Protein AF-A0A0A6NZ33-F1 (afdb_monomer)

Radius of gyration: 15.29 Å; Cα contacts (8 Å, |Δi|>4): 98; chains: 1; bounding box: 37×36×29 Å

Structure (mmCIF, N/CA/C/O backbone):
data_AF-A0A0A6NZ33-F1
#
_entry.id   AF-A0A0A6NZ33-F1
#
loop_
_atom_site.group_PDB
_atom_site.id
_atom_site.type_symbol
_atom_site.label_atom_id
_atom_site.label_alt_id
_atom_site.label_comp_id
_atom_site.label_asym_id
_atom_site.label_entity_id
_atom_site.label_seq_id
_atom_site.pdbx_PDB_ins_code
_atom_site.Cartn_x
_atom_site.Cartn_y
_atom_site.Cartn_z
_atom_site.occupancy
_atom_site.B_iso_or_equiv
_atom_site.auth_seq_id
_atom_site.auth_comp_id
_atom_site.auth_asym_id
_atom_site.auth_atom_id
_atom_site.pdbx_PDB_model_num
ATOM 1 N N . MET A 1 1 ? -7.068 17.018 -2.482 1.00 84.50 1 MET A N 1
ATOM 2 C CA . MET A 1 1 ? -6.060 16.194 -3.186 1.00 84.50 1 MET A CA 1
ATOM 3 C C . MET A 1 1 ? -4.656 16.677 -2.842 1.00 84.50 1 MET A C 1
ATOM 5 O O . MET A 1 1 ? -4.382 17.856 -3.037 1.00 84.50 1 MET A O 1
ATOM 9 N N . ILE A 1 2 ? -3.783 15.794 -2.354 1.00 90.81 2 ILE A N 1
ATOM 10 C CA . ILE A 1 2 ? -2.344 16.036 -2.158 1.00 90.81 2 ILE A CA 1
ATOM 11 C C . ILE A 1 2 ? -1.567 15.173 -3.157 1.00 90.81 2 ILE A C 1
ATOM 13 O O . ILE A 1 2 ? -1.877 13.996 -3.322 1.00 90.81 2 ILE A O 1
ATOM 17 N N . VAL A 1 3 ? -0.559 15.746 -3.820 1.00 90.38 3 VAL A N 1
ATOM 18 C CA . VAL A 1 3 ? 0.379 14.986 -4.661 1.00 90.38 3 VAL A CA 1
ATOM 19 C C . VAL A 1 3 ? 1.702 14.863 -3.921 1.00 90.38 3 VAL A C 1
ATOM 21 O O . VAL A 1 3 ? 2.282 15.874 -3.526 1.00 90.38 3 VAL A O 1
ATOM 24 N N . LEU A 1 4 ? 2.169 13.633 -3.727 1.00 91.19 4 LEU A N 1
ATOM 25 C CA . LEU A 1 4 ? 3.437 13.359 -3.063 1.00 91.19 4 LEU A CA 1
ATOM 26 C C . LEU A 1 4 ? 4.593 13.434 -4.060 1.00 91.19 4 LEU A C 1
ATOM 28 O O . LEU A 1 4 ? 4.519 12.900 -5.168 1.00 91.19 4 LEU A O 1
ATOM 32 N N . ASP A 1 5 ? 5.682 14.062 -3.628 1.00 90.94 5 ASP A N 1
ATOM 33 C CA . ASP A 1 5 ? 6.988 13.911 -4.263 1.00 90.94 5 ASP A CA 1
ATOM 34 C C . ASP A 1 5 ? 7.457 12.449 -4.126 1.00 90.94 5 ASP A C 1
ATOM 36 O O . ASP A 1 5 ? 7.109 11.758 -3.163 1.00 90.94 5 ASP A O 1
ATOM 40 N N . THR A 1 6 ? 8.272 11.976 -5.066 1.00 85.69 6 THR A N 1
ATOM 41 C CA . THR A 1 6 ? 8.814 10.615 -5.120 1.00 85.69 6 THR A CA 1
ATOM 42 C C . THR A 1 6 ? 9.439 10.183 -3.796 1.00 85.69 6 THR A C 1
ATOM 44 O O . THR A 1 6 ? 9.180 9.082 -3.314 1.00 85.69 6 THR A O 1
ATOM 47 N N . HIS A 1 7 ? 10.235 11.046 -3.163 1.00 87.94 7 HIS A N 1
ATOM 48 C CA . HIS A 1 7 ? 10.899 10.691 -1.907 1.00 87.94 7 HIS A CA 1
ATOM 49 C C . HIS A 1 7 ? 9.934 10.653 -0.713 1.00 87.94 7 HIS A C 1
ATOM 51 O O . HIS A 1 7 ? 10.089 9.801 0.158 1.00 87.94 7 HIS A O 1
ATOM 57 N N . VAL A 1 8 ? 8.920 11.527 -0.686 1.00 90.19 8 VAL A N 1
ATOM 58 C CA . VAL A 1 8 ? 7.880 11.529 0.357 1.00 90.19 8 VAL A CA 1
ATOM 59 C C . VAL A 1 8 ? 7.018 10.278 0.240 1.00 90.19 8 VAL A C 1
ATOM 61 O O . VAL A 1 8 ? 6.765 9.624 1.249 1.00 90.19 8 VAL A O 1
ATOM 64 N N . TRP A 1 9 ? 6.639 9.898 -0.982 1.00 87.62 9 TRP A N 1
ATOM 65 C CA . TRP A 1 9 ? 5.942 8.642 -1.251 1.00 87.62 9 TRP A CA 1
ATOM 66 C C . TRP A 1 9 ? 6.747 7.437 -0.754 1.00 87.62 9 TRP A C 1
ATOM 68 O O . TRP A 1 9 ? 6.225 6.632 0.016 1.00 87.62 9 TRP A O 1
ATOM 78 N N . LEU A 1 10 ? 8.036 7.353 -1.108 1.00 83.31 10 LEU A N 1
ATOM 79 C CA . LEU A 1 10 ? 8.915 6.279 -0.640 1.00 83.31 10 LEU A CA 1
ATOM 80 C C . LEU A 1 10 ? 9.071 6.267 0.886 1.00 83.31 10 LEU A C 1
ATOM 82 O O . LEU A 1 10 ? 9.162 5.196 1.481 1.00 83.31 10 LEU A O 1
ATOM 86 N N . TRP A 1 11 ? 9.123 7.423 1.546 1.00 88.69 11 TRP A N 1
ATOM 87 C CA . TRP A 1 11 ? 9.179 7.470 3.007 1.00 88.69 11 TRP A CA 1
ATOM 88 C C . TRP A 1 11 ? 7.881 7.003 3.649 1.00 88.69 11 TRP A C 1
ATOM 90 O O . TRP A 1 11 ? 7.936 6.272 4.633 1.00 88.69 11 TRP A O 1
ATOM 100 N N . TRP A 1 12 ? 6.742 7.385 3.081 1.00 85.06 12 TRP A N 1
ATOM 101 C CA . TRP A 1 12 ? 5.426 7.023 3.588 1.00 85.06 12 TRP A CA 1
ATOM 102 C C . TRP A 1 12 ? 5.179 5.516 3.544 1.00 85.06 12 TRP A C 1
ATOM 104 O O . TRP A 1 12 ? 4.905 4.923 4.584 1.00 85.06 12 TRP A O 1
ATOM 114 N N . ILE A 1 13 ? 5.404 4.870 2.397 1.00 77.88 13 ILE A N 1
ATOM 115 C CA . ILE A 1 13 ? 5.194 3.417 2.264 1.00 77.88 13 ILE A CA 1
ATOM 116 C C . ILE A 1 13 ? 6.153 2.584 3.127 1.00 77.88 13 ILE A C 1
ATOM 118 O O . ILE A 1 13 ? 5.816 1.477 3.528 1.00 77.88 13 ILE A O 1
ATOM 122 N N . ASN A 1 14 ? 7.346 3.111 3.423 1.00 79.50 14 ASN A N 1
ATOM 123 C CA . ASN A 1 14 ? 8.365 2.415 4.212 1.00 79.50 14 ASN A CA 1
ATOM 124 C C . ASN A 1 14 ? 8.351 2.816 5.697 1.00 79.50 14 ASN A C 1
ATOM 126 O O . ASN A 1 14 ? 9.294 2.478 6.412 1.00 79.50 14 ASN A O 1
ATOM 130 N N . GLN A 1 15 ? 7.353 3.590 6.147 1.00 79.94 15 GLN A N 1
ATOM 131 C CA . GLN A 1 15 ? 7.274 4.145 7.508 1.00 79.94 15 GLN A CA 1
ATOM 132 C C . GLN A 1 15 ? 8.600 4.784 7.961 1.00 79.94 15 GLN A C 1
ATOM 134 O O . GLN A 1 15 ? 9.084 4.598 9.079 1.00 79.94 15 GLN A O 1
ATOM 139 N N . ASN A 1 16 ? 9.248 5.507 7.047 1.00 84.75 16 ASN A N 1
ATOM 140 C CA . ASN A 1 16 ? 10.588 6.016 7.269 1.00 84.75 16 ASN A CA 1
ATOM 141 C C . ASN A 1 16 ? 10.561 7.141 8.323 1.00 84.75 16 ASN A C 1
ATOM 143 O O . ASN A 1 16 ? 9.801 8.094 8.148 1.00 84.75 16 ASN A O 1
ATOM 147 N N . PRO A 1 17 ? 11.448 7.132 9.339 1.00 87.19 17 PRO A N 1
ATOM 148 C CA . PRO A 1 17 ? 11.495 8.169 10.380 1.00 87.19 17 PRO A CA 1
ATOM 149 C C . PRO A 1 17 ? 11.721 9.600 9.869 1.00 87.19 17 PRO A C 1
ATOM 151 O O . PRO A 1 17 ? 11.541 10.562 10.612 1.00 87.19 17 PRO A O 1
ATOM 154 N N . LYS A 1 18 ? 12.154 9.764 8.611 1.00 90.62 18 LYS A N 1
ATOM 155 C CA . LYS A 1 18 ? 12.271 11.074 7.955 1.00 90.62 18 LYS A CA 1
ATOM 156 C C . LYS A 1 18 ? 10.917 11.717 7.647 1.00 90.62 18 LYS A C 1
ATOM 158 O O . LYS A 1 18 ? 10.876 12.933 7.451 1.00 90.62 18 LYS A O 1
ATOM 163 N N . LEU A 1 19 ? 9.831 10.942 7.591 1.00 90.44 19 LEU A N 1
ATOM 164 C CA . LEU A 1 19 ? 8.490 11.479 7.405 1.00 90.44 19 LEU A CA 1
ATOM 165 C C . LEU A 1 19 ? 8.015 12.124 8.711 1.00 90.44 19 LEU A C 1
ATOM 167 O O . LEU A 1 19 ? 7.853 11.459 9.731 1.00 90.44 19 LEU A O 1
ATOM 171 N N . LYS A 1 20 ? 7.805 13.441 8.684 1.00 93.06 20 LYS A N 1
ATOM 172 C CA . LYS A 1 20 ? 7.330 14.184 9.855 1.00 93.06 20 LYS A CA 1
ATOM 173 C C . LYS A 1 20 ? 5.891 13.795 10.182 1.00 93.06 20 LYS A C 1
ATOM 175 O O . LYS A 1 20 ? 5.074 13.680 9.272 1.00 93.06 20 LYS A O 1
ATOM 180 N N . THR A 1 21 ? 5.560 13.728 11.469 1.00 89.38 21 THR A N 1
ATOM 181 C CA . THR A 1 21 ? 4.195 13.442 11.943 1.00 89.38 21 THR A CA 1
ATOM 182 C C . THR A 1 21 ? 3.165 14.406 11.353 1.00 89.38 21 THR A C 1
ATOM 184 O O . THR A 1 21 ? 2.134 13.970 10.868 1.00 89.38 21 THR A O 1
ATOM 187 N N . THR A 1 22 ? 3.490 15.699 11.258 1.00 94.00 22 THR A N 1
ATOM 188 C CA . THR A 1 22 ? 2.589 16.696 10.652 1.00 94.00 22 THR A CA 1
ATOM 189 C C . THR A 1 22 ? 2.310 16.441 9.170 1.00 94.00 22 THR A C 1
ATOM 191 O O . THR A 1 22 ? 1.248 16.790 8.670 1.00 94.00 22 THR A O 1
ATOM 194 N N . TRP A 1 23 ? 3.251 15.842 8.434 1.00 93.12 23 TRP A N 1
ATOM 195 C CA . TRP A 1 23 ? 3.035 15.486 7.030 1.00 93.12 23 TRP A CA 1
ATOM 196 C C . TRP A 1 23 ? 2.156 14.248 6.909 1.00 93.12 23 TRP A C 1
ATOM 198 O O . TRP A 1 23 ? 1.302 14.210 6.031 1.00 93.12 23 TRP A O 1
ATOM 208 N N . LEU A 1 24 ? 2.337 13.274 7.804 1.00 88.69 24 LEU A N 1
ATOM 209 C CA . LEU A 1 24 ? 1.475 12.100 7.885 1.00 88.69 24 LEU A CA 1
ATOM 210 C C . LEU A 1 24 ? 0.025 12.504 8.185 1.00 88.69 24 LEU A C 1
ATOM 212 O O . LEU A 1 24 ? -0.867 12.096 7.454 1.00 88.69 24 LEU A O 1
ATOM 216 N N . GLU A 1 25 ? -0.193 13.397 9.153 1.00 90.62 25 GLU A N 1
ATOM 217 C CA . GLU A 1 25 ? -1.522 13.941 9.469 1.00 90.62 25 GLU A CA 1
ATOM 218 C C . GLU A 1 25 ? -2.179 14.599 8.244 1.00 90.62 25 GLU A C 1
ATOM 220 O O . GLU A 1 25 ? -3.353 14.374 7.963 1.00 90.62 25 GLU A O 1
ATOM 225 N N . HIS A 1 26 ? -1.427 15.385 7.466 1.00 91.56 26 HIS A N 1
ATOM 226 C CA . HIS A 1 26 ? -1.952 15.978 6.233 1.00 91.56 26 HIS A CA 1
ATOM 227 C C . HIS A 1 26 ? -2.302 14.937 5.165 1.00 91.56 26 HIS A C 1
ATOM 229 O O . HIS A 1 26 ? -3.273 15.134 4.438 1.00 91.56 26 HIS A O 1
ATOM 235 N N . ILE A 1 27 ? -1.518 13.862 5.050 1.00 88.31 27 ILE A N 1
ATOM 236 C CA . ILE A 1 27 ? -1.781 12.757 4.121 1.00 88.31 27 ILE A CA 1
ATOM 237 C C . ILE A 1 27 ? -3.052 12.008 4.541 1.00 88.31 27 ILE A C 1
ATOM 239 O O . ILE A 1 27 ? -3.900 11.751 3.694 1.00 88.31 27 ILE A O 1
ATOM 243 N N . GLU A 1 28 ? -3.207 11.711 5.831 1.00 84.94 28 GLU A N 1
ATOM 244 C CA . GLU A 1 28 ? -4.354 10.977 6.384 1.00 84.94 28 GLU A CA 1
ATOM 245 C C . GLU A 1 28 ? -5.664 11.774 6.325 1.00 84.94 28 GLU A C 1
ATOM 247 O O . GLU A 1 28 ? -6.727 11.199 6.108 1.00 84.94 28 GLU A O 1
ATOM 252 N N . LEU A 1 29 ? -5.603 13.099 6.486 1.00 87.94 29 LEU A N 1
ATOM 253 C CA . LEU A 1 29 ? -6.778 13.976 6.431 1.00 87.94 29 LEU A CA 1
ATOM 254 C C . LEU A 1 29 ? -7.169 14.403 5.007 1.00 87.94 29 LEU A C 1
ATOM 256 O O . LEU A 1 29 ? -8.164 15.106 4.834 1.00 87.94 29 LEU A O 1
ATOM 260 N N . ALA A 1 30 ? -6.386 14.051 3.987 1.00 86.81 30 ALA A N 1
ATOM 261 C CA . ALA A 1 30 ? -6.676 14.453 2.618 1.00 86.81 30 ALA A CA 1
ATOM 262 C C . ALA A 1 30 ? -7.757 13.566 1.990 1.00 86.81 30 ALA A C 1
ATOM 264 O O . ALA A 1 30 ? -7.612 12.352 1.936 1.00 86.81 30 ALA A O 1
ATOM 265 N N . ASP A 1 31 ? -8.764 14.186 1.363 1.00 80.31 31 ASP A N 1
ATOM 266 C CA . ASP A 1 31 ? -9.808 13.457 0.616 1.00 80.31 31 ASP A CA 1
ATOM 267 C C . ASP A 1 31 ? -9.243 12.560 -0.502 1.00 80.31 31 ASP A C 1
ATOM 269 O O . ASP A 1 31 ? -9.873 11.600 -0.931 1.00 80.31 31 ASP A O 1
ATOM 273 N N . GLN A 1 32 ? -8.065 12.912 -1.028 1.00 78.00 32 GLN A N 1
ATOM 274 C CA . GLN A 1 32 ? -7.383 12.150 -2.067 1.00 78.00 32 GLN A CA 1
ATOM 275 C C . GLN A 1 32 ? -5.874 12.377 -1.983 1.00 78.00 32 GLN A C 1
ATOM 277 O O . GLN A 1 32 ? -5.417 13.520 -1.865 1.00 78.00 32 GLN A O 1
ATOM 282 N N . VAL A 1 33 ? -5.102 11.305 -2.131 1.00 84.56 33 VAL A N 1
ATOM 283 C CA . VAL A 1 33 ? -3.638 11.331 -2.191 1.00 84.56 33 VAL A CA 1
ATOM 284 C C . VAL A 1 33 ? -3.201 10.659 -3.487 1.00 84.56 33 VAL A C 1
ATOM 286 O O . VAL A 1 33 ? -3.719 9.608 -3.853 1.00 84.56 33 VAL A O 1
ATOM 289 N N . GLY A 1 34 ? -2.271 11.280 -4.206 1.00 85.44 34 GLY A N 1
ATOM 290 C CA . GLY A 1 34 ? -1.746 10.756 -5.461 1.00 85.44 34 GLY A CA 1
ATOM 291 C C . GLY A 1 34 ? -0.237 10.917 -5.581 1.00 85.44 34 GLY A C 1
ATOM 292 O O . GLY A 1 34 ? 0.400 11.652 -4.828 1.00 85.44 34 GLY A O 1
ATOM 293 N N . VAL A 1 35 ? 0.330 10.248 -6.579 1.00 87.31 35 VAL A N 1
ATOM 294 C CA . VAL A 1 35 ? 1.715 10.426 -7.027 1.00 87.31 35 VAL A CA 1
ATOM 295 C C . VAL A 1 35 ? 1.707 10.796 -8.501 1.00 87.31 35 VAL A C 1
ATOM 297 O O . VAL A 1 35 ? 0.799 10.426 -9.246 1.00 87.31 35 VAL A O 1
ATOM 300 N N . SER A 1 36 ? 2.710 11.548 -8.940 1.00 89.00 36 SER A N 1
ATOM 301 C CA . SER A 1 36 ? 2.840 11.870 -10.360 1.00 89.00 36 SER A CA 1
ATOM 302 C C . SER A 1 36 ? 3.339 10.658 -11.163 1.00 89.00 36 SER A C 1
ATOM 304 O O . SER A 1 36 ? 4.055 9.803 -10.640 1.00 89.00 36 SER A O 1
ATOM 306 N N . ALA A 1 37 ? 3.047 10.611 -12.466 1.00 83.12 37 ALA A N 1
ATOM 307 C CA . ALA A 1 37 ? 3.595 9.569 -13.340 1.00 83.12 37 ALA A CA 1
ATOM 308 C C . ALA A 1 37 ? 5.138 9.602 -13.414 1.00 83.12 37 ALA A C 1
ATOM 310 O O . ALA A 1 37 ? 5.766 8.554 -13.567 1.00 83.12 37 ALA A O 1
ATOM 311 N N . ILE A 1 38 ? 5.763 10.780 -13.259 1.00 86.88 38 ILE A N 1
ATOM 312 C CA . ILE A 1 38 ? 7.230 10.888 -13.220 1.00 86.88 38 ILE A CA 1
ATOM 313 C C . ILE A 1 38 ? 7.807 10.215 -11.965 1.00 86.88 38 ILE A C 1
ATOM 315 O O . ILE A 1 38 ? 8.868 9.604 -12.043 1.00 86.88 38 ILE A O 1
ATOM 319 N N . SER A 1 39 ? 7.071 10.192 -10.850 1.00 85.50 39 SER A N 1
ATOM 320 C CA . SER A 1 39 ? 7.486 9.479 -9.635 1.00 85.50 39 SER A CA 1
ATOM 321 C C . SER A 1 39 ? 7.568 7.964 -9.843 1.00 85.50 39 SER A C 1
ATOM 323 O O . SER A 1 39 ? 8.517 7.329 -9.382 1.00 85.50 39 SER A O 1
ATOM 325 N N . LEU A 1 40 ? 6.637 7.376 -10.604 1.00 83.94 40 LEU A N 1
ATOM 326 C CA . LEU A 1 40 ? 6.704 5.959 -10.993 1.00 83.94 40 LEU A CA 1
ATOM 327 C C . LEU A 1 40 ? 7.931 5.665 -11.864 1.00 83.94 40 LEU A C 1
ATOM 329 O O . LEU A 1 40 ? 8.598 4.641 -11.674 1.00 83.94 40 LEU A O 1
ATOM 333 N N . PHE A 1 41 ? 8.248 6.566 -12.799 1.00 86.88 41 PHE A N 1
ATOM 334 C CA . PHE A 1 41 ? 9.452 6.465 -13.622 1.00 86.88 41 PHE A CA 1
ATOM 335 C C . PHE A 1 41 ? 10.720 6.521 -12.763 1.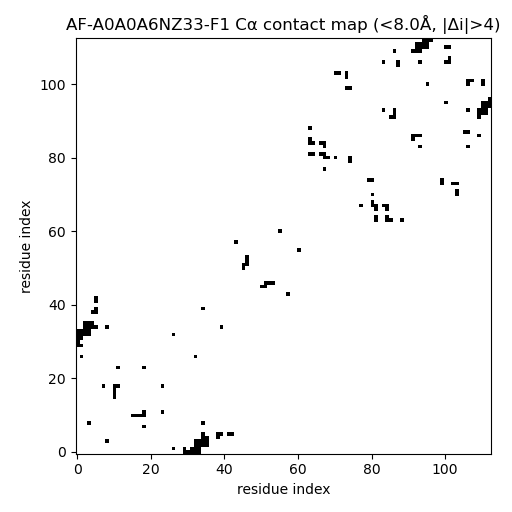00 86.88 41 PHE A C 1
ATOM 337 O O . PHE A 1 41 ? 11.582 5.658 -12.909 1.00 86.88 41 PHE A O 1
ATOM 344 N N . GLU A 1 42 ? 10.827 7.483 -11.845 1.00 86.88 42 GLU A N 1
ATOM 345 C CA . GLU A 1 42 ? 11.996 7.646 -10.976 1.00 86.88 42 GLU A CA 1
ATOM 346 C C . GLU A 1 42 ? 12.225 6.429 -10.079 1.00 86.88 42 GLU A C 1
ATOM 348 O O . GLU A 1 42 ? 13.337 5.902 -10.049 1.00 86.88 42 GLU A O 1
ATOM 353 N N . VAL A 1 43 ? 11.185 5.924 -9.405 1.00 85.62 43 VAL A N 1
ATOM 354 C CA . VAL A 1 43 ? 11.287 4.702 -8.587 1.00 85.62 43 VAL A CA 1
ATOM 355 C C . VAL A 1 43 ? 11.735 3.519 -9.440 1.00 85.62 43 VAL A C 1
ATOM 357 O O . VAL A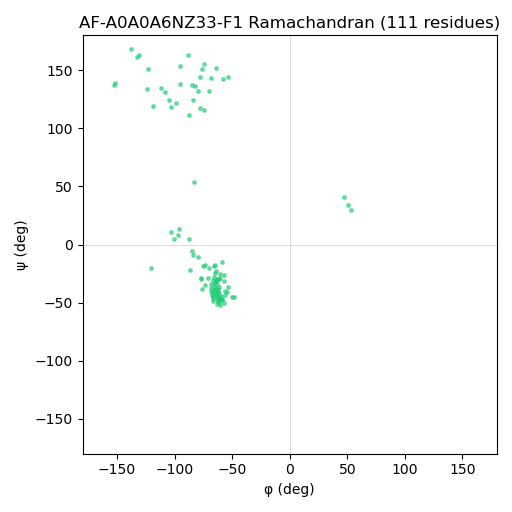 1 43 ? 12.678 2.813 -9.081 1.00 85.62 43 VAL A O 1
ATOM 360 N N . SER A 1 44 ? 11.121 3.342 -10.611 1.00 86.50 44 SER A N 1
ATOM 361 C CA . SER A 1 44 ? 11.473 2.250 -11.520 1.00 86.50 44 SER A CA 1
ATOM 362 C C . SER A 1 44 ? 12.906 2.356 -12.035 1.00 86.50 44 SER A C 1
ATOM 364 O O . SER A 1 44 ? 13.595 1.342 -12.161 1.00 86.50 44 SER A O 1
ATOM 366 N N . TRP A 1 45 ? 13.366 3.576 -12.312 1.00 89.56 45 TRP A N 1
ATOM 367 C CA . TRP A 1 45 ? 14.727 3.866 -12.735 1.00 89.56 45 TRP A CA 1
ATOM 368 C C . TRP A 1 45 ? 15.732 3.570 -11.623 1.00 89.56 45 TRP A C 1
ATOM 370 O O . TRP A 1 45 ? 16.751 2.931 -11.882 1.00 89.56 45 TRP A O 1
ATOM 380 N N . LEU A 1 46 ? 15.461 4.002 -10.390 1.00 89.62 46 LEU A N 1
ATOM 381 C CA . LEU A 1 46 ? 16.340 3.774 -9.243 1.00 89.62 46 LEU A CA 1
ATOM 382 C C . LEU A 1 46 ? 16.468 2.285 -8.905 1.00 89.62 46 LEU A C 1
ATOM 384 O O . LEU A 1 46 ? 17.589 1.825 -8.687 1.00 89.62 46 LEU A O 1
ATOM 388 N N . ASP A 1 47 ? 15.358 1.544 -8.917 1.00 87.62 47 ASP A N 1
ATOM 389 C CA . ASP A 1 47 ? 15.333 0.089 -8.715 1.00 87.62 47 ASP A CA 1
ATOM 390 C C . ASP A 1 47 ? 16.141 -0.635 -9.804 1.00 87.62 47 ASP A C 1
ATOM 392 O O . ASP A 1 47 ? 17.049 -1.406 -9.503 1.00 87.62 47 ASP A O 1
ATOM 396 N N . ARG A 1 48 ? 15.930 -0.287 -11.084 1.00 89.50 48 ARG A N 1
ATOM 397 C CA . ARG A 1 48 ? 16.698 -0.850 -12.213 1.00 89.50 48 ARG A CA 1
ATOM 398 C C . ARG A 1 48 ? 18.210 -0.640 -12.073 1.00 89.50 48 ARG A C 1
ATOM 400 O O . ARG A 1 48 ? 18.988 -1.453 -12.566 1.00 89.50 48 ARG A O 1
ATOM 407 N N . HIS A 1 49 ? 18.623 0.454 -11.439 1.00 92.69 49 HIS A N 1
ATOM 408 C CA . HIS A 1 49 ? 20.029 0.783 -11.203 1.00 92.69 49 HIS A CA 1
ATOM 409 C C . HIS A 1 49 ? 20.522 0.354 -9.809 1.00 92.69 49 HIS A C 1
ATOM 411 O O . HIS A 1 49 ? 21.594 0.795 -9.396 1.00 92.69 49 HIS A O 1
ATOM 417 N N . ASN A 1 50 ? 19.770 -0.487 -9.086 1.00 89.12 50 ASN A N 1
ATOM 418 C CA . ASN A 1 50 ? 20.090 -0.994 -7.746 1.00 89.12 50 ASN A CA 1
ATOM 419 C C . ASN A 1 50 ? 20.404 0.112 -6.718 1.00 89.12 50 ASN A C 1
ATOM 421 O O . ASN A 1 50 ? 21.209 -0.081 -5.808 1.00 89.12 50 ASN A O 1
ATOM 425 N N . ARG A 1 51 ? 19.818 1.307 -6.879 1.00 88.12 51 ARG A N 1
ATOM 426 C CA . ARG A 1 51 ? 20.009 2.435 -5.942 1.00 88.12 51 ARG A CA 1
ATOM 427 C C . ARG A 1 51 ? 19.023 2.393 -4.780 1.00 88.12 51 ARG A C 1
ATOM 429 O O . ARG A 1 51 ? 19.278 2.995 -3.742 1.00 88.12 51 ARG A O 1
ATOM 436 N N . ILE A 1 52 ? 17.908 1.703 -4.981 1.00 84.12 52 ILE A N 1
ATOM 437 C CA . ILE A 1 52 ? 16.929 1.330 -3.966 1.00 84.12 52 ILE A CA 1
ATOM 438 C C . ILE A 1 52 ? 16.634 -0.159 -4.133 1.00 84.12 52 ILE A C 1
ATOM 440 O O . ILE A 1 52 ? 16.919 -0.726 -5.187 1.00 84.12 52 ILE A O 1
ATOM 444 N N . GLN A 1 53 ? 16.045 -0.762 -3.109 1.00 80.81 53 GLN A N 1
ATOM 445 C CA . GLN A 1 53 ? 15.494 -2.105 -3.182 1.00 80.81 53 GLN A CA 1
ATOM 446 C C . GLN A 1 53 ? 14.004 -2.006 -2.888 1.00 80.81 53 GLN A C 1
ATOM 448 O O . GLN A 1 53 ? 13.619 -1.518 -1.823 1.00 80.81 53 GLN A O 1
ATOM 453 N N . LEU A 1 54 ? 13.176 -2.415 -3.845 1.00 78.19 54 LEU A N 1
ATOM 454 C CA . LEU A 1 54 ? 11.747 -2.553 -3.607 1.00 78.19 54 LEU A CA 1
ATOM 455 C C . LEU A 1 54 ? 11.483 -3.852 -2.826 1.00 78.19 54 LEU A C 1
ATOM 457 O O . LEU A 1 54 ? 12.187 -4.841 -3.043 1.00 78.19 54 LEU A O 1
ATOM 461 N N . PRO A 1 55 ? 10.505 -3.858 -1.904 1.00 74.50 55 PRO A N 1
ATOM 462 C CA . PRO A 1 55 ? 10.146 -5.047 -1.135 1.00 74.50 55 PRO A CA 1
ATOM 463 C C . PRO A 1 55 ? 9.619 -6.179 -2.024 1.00 74.50 55 PRO A C 1
ATOM 465 O O . PRO A 1 55 ? 9.870 -7.340 -1.719 1.00 74.50 55 PRO A O 1
ATOM 468 N N . ASP A 1 56 ? 8.970 -5.841 -3.144 1.00 77.88 56 ASP A N 1
ATOM 469 C CA . ASP A 1 56 ? 8.512 -6.792 -4.157 1.00 77.88 56 ASP A CA 1
ATOM 470 C C . ASP A 1 56 ? 8.908 -6.314 -5.568 1.00 77.88 56 ASP A C 1
ATOM 472 O O . ASP A 1 56 ? 9.166 -5.120 -5.777 1.00 77.88 56 ASP A O 1
ATOM 476 N N . PRO A 1 57 ? 8.918 -7.209 -6.572 1.00 83.25 57 PRO A N 1
ATOM 477 C CA . PRO A 1 57 ? 9.045 -6.830 -7.974 1.00 83.25 57 PRO A CA 1
ATOM 478 C C . PRO A 1 57 ? 7.998 -5.791 -8.410 1.00 83.25 57 PRO A C 1
ATOM 480 O O . PRO A 1 57 ? 6.833 -5.845 -8.021 1.00 83.25 57 PRO A O 1
ATOM 483 N N . ARG A 1 58 ? 8.385 -4.865 -9.300 1.00 80.25 58 ARG A N 1
ATOM 484 C CA . ARG A 1 58 ? 7.499 -3.780 -9.780 1.00 80.25 58 ARG A CA 1
ATOM 485 C C . ARG A 1 58 ? 6.154 -4.257 -10.337 1.00 80.25 58 ARG A C 1
ATOM 487 O O . ARG A 1 58 ? 5.159 -3.559 -10.192 1.00 80.25 58 ARG A O 1
ATOM 494 N N . ASN A 1 59 ? 6.136 -5.397 -11.022 1.00 81.81 59 ASN A N 1
ATOM 495 C CA . ASN A 1 59 ? 4.913 -5.986 -11.565 1.00 81.81 59 ASN A CA 1
ATOM 496 C C . ASN A 1 59 ? 3.974 -6.459 -10.450 1.00 81.81 59 ASN A C 1
ATOM 498 O O . ASN A 1 59 ? 2.785 -6.186 -10.525 1.00 81.81 59 ASN A O 1
ATOM 502 N N . GLU A 1 60 ? 4.507 -7.044 -9.376 1.00 83.81 60 GLU A N 1
ATOM 503 C CA . GLU A 1 60 ? 3.684 -7.483 -8.244 1.00 83.81 60 GLU A CA 1
ATOM 504 C C . GLU A 1 60 ? 3.022 -6.308 -7.520 1.00 83.81 60 GLU A C 1
ATOM 506 O O . GLU A 1 60 ? 1.898 -6.432 -7.044 1.00 83.81 60 GLU A O 1
ATOM 511 N N . TRP A 1 61 ? 3.669 -5.140 -7.471 1.00 79.88 61 TRP A N 1
ATOM 512 C CA . TRP A 1 61 ? 3.031 -3.926 -6.949 1.00 79.88 61 TRP A CA 1
ATOM 513 C C . TRP A 1 61 ? 1.805 -3.518 -7.759 1.00 79.88 61 TRP A C 1
ATOM 515 O O . TRP A 1 61 ? 0.790 -3.128 -7.182 1.00 79.88 61 TRP A O 1
ATOM 525 N N . PHE A 1 62 ? 1.895 -3.608 -9.086 1.00 77.56 62 PHE A N 1
ATOM 526 C CA . PHE A 1 62 ? 0.765 -3.305 -9.956 1.00 77.56 62 PHE A CA 1
ATOM 527 C C . PHE A 1 62 ? -0.350 -4.340 -9.796 1.00 77.56 62 PHE A C 1
ATOM 529 O O . PHE A 1 62 ? -1.510 -3.955 -9.686 1.00 77.56 62 PHE A O 1
ATOM 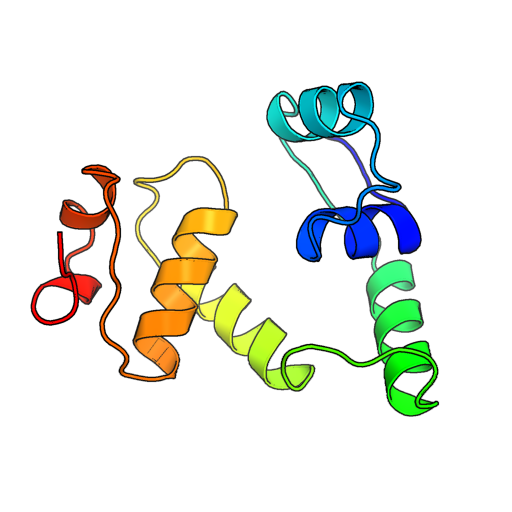536 N N . ASP A 1 63 ? -0.003 -5.623 -9.696 1.00 83.81 63 ASP A N 1
ATOM 537 C CA . ASP A 1 63 ? -0.973 -6.702 -9.498 1.00 83.81 63 ASP A CA 1
ATOM 538 C C . ASP A 1 63 ? -1.720 -6.541 -8.161 1.00 83.81 63 ASP A C 1
ATOM 540 O O . ASP A 1 63 ? -2.952 -6.578 -8.132 1.00 83.81 63 ASP A O 1
ATOM 544 N N . LYS A 1 64 ? -0.997 -6.247 -7.067 1.00 85.00 64 LYS A N 1
ATOM 545 C CA . LYS A 1 64 ? -1.575 -5.944 -5.743 1.00 85.00 64 LYS A CA 1
ATOM 546 C C . LYS A 1 64 ? -2.518 -4.744 -5.800 1.00 85.00 64 LYS A C 1
ATOM 548 O O . LYS A 1 64 ? -3.630 -4.817 -5.285 1.00 85.00 64 LYS A O 1
ATOM 553 N N . ALA A 1 65 ? -2.096 -3.649 -6.432 1.00 83.50 65 ALA A N 1
ATOM 554 C CA . ALA A 1 65 ? -2.919 -2.450 -6.563 1.00 83.50 65 ALA A CA 1
ATOM 555 C C . ALA A 1 65 ? -4.168 -2.695 -7.424 1.00 83.50 65 ALA A C 1
ATOM 557 O O . ALA A 1 65 ? -5.252 -2.256 -7.054 1.00 83.50 65 ALA A O 1
ATOM 558 N N . SER A 1 66 ? -4.030 -3.420 -8.537 1.00 85.62 66 SER A N 1
ATOM 559 C CA . SER A 1 66 ? -5.150 -3.771 -9.414 1.00 85.62 66 SER A CA 1
ATOM 560 C C . SER A 1 66 ? -6.181 -4.607 -8.666 1.00 85.62 66 SER A C 1
ATOM 562 O O . SER A 1 66 ? -7.354 -4.253 -8.656 1.00 85.62 66 SER A O 1
ATOM 564 N N . GLN A 1 67 ? -5.746 -5.663 -7.976 1.00 87.94 67 GLN A N 1
ATOM 565 C CA . GLN A 1 67 ? -6.657 -6.515 -7.218 1.00 87.94 67 GLN A CA 1
ATOM 566 C C . GLN A 1 67 ? -7.302 -5.777 -6.038 1.00 87.94 67 GLN A C 1
ATOM 568 O O . GLN A 1 67 ? -8.461 -6.026 -5.727 1.00 87.94 67 GLN A O 1
ATOM 573 N N . ALA A 1 68 ? -6.591 -4.844 -5.398 1.00 87.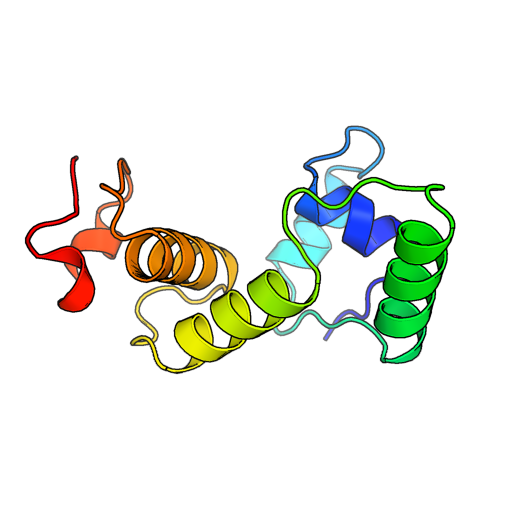75 68 ALA A N 1
ATOM 574 C CA . ALA A 1 68 ? -7.139 -4.042 -4.305 1.00 87.75 68 ALA A CA 1
ATOM 575 C C . ALA A 1 68 ? -8.297 -3.127 -4.743 1.00 87.75 68 ALA A C 1
ATOM 577 O O . ALA A 1 68 ? -9.196 -2.870 -3.944 1.00 87.75 68 ALA A O 1
ATOM 578 N N . VAL A 1 69 ? -8.289 -2.641 -5.991 1.00 87.62 69 VAL A N 1
ATOM 579 C CA . VAL A 1 69 ? -9.367 -1.804 -6.555 1.00 87.62 69 VAL A CA 1
ATOM 580 C C . VAL A 1 69 ? -10.644 -2.611 -6.798 1.00 87.62 69 VAL A C 1
ATOM 582 O O . VAL A 1 69 ? -11.735 -2.058 -6.690 1.00 87.62 69 VAL A O 1
ATOM 585 N N . ASP A 1 70 ? -10.519 -3.910 -7.067 1.00 89.06 70 ASP A N 1
ATOM 586 C CA . ASP A 1 70 ? -11.663 -4.800 -7.294 1.00 89.06 70 ASP A CA 1
ATOM 587 C C . ASP A 1 70 ? -12.344 -5.252 -5.985 1.00 89.06 70 ASP A C 1
ATOM 589 O O . ASP A 1 70 ? -13.437 -5.822 -6.018 1.00 89.06 70 ASP A O 1
ATOM 593 N N . LEU A 1 71 ? -11.726 -4.991 -4.824 1.00 89.81 71 LEU A N 1
ATOM 594 C CA . LEU A 1 71 ? -12.288 -5.312 -3.510 1.00 89.81 71 LEU A CA 1
ATOM 595 C C . LEU A 1 71 ? -13.387 -4.328 -3.094 1.00 89.81 71 LEU A C 1
ATOM 597 O O . LEU A 1 71 ? -13.333 -3.128 -3.379 1.00 89.81 71 LEU A O 1
ATOM 601 N N . GLN A 1 72 ? -14.333 -4.821 -2.292 1.00 88.38 72 GLN A N 1
ATOM 602 C CA . GLN A 1 72 ? -15.381 -3.986 -1.704 1.00 88.38 72 GLN A CA 1
ATOM 603 C C . GLN A 1 72 ? -14.804 -2.840 -0.849 1.00 88.38 72 GLN A C 1
ATOM 605 O O . GLN A 1 72 ? -13.822 -2.988 -0.114 1.00 88.38 72 GLN A O 1
ATOM 610 N N . GLU A 1 73 ? -15.438 -1.670 -0.911 1.00 88.88 73 GLU A N 1
ATOM 611 C CA . GLU A 1 73 ? -14.967 -0.448 -0.242 1.00 88.88 73 GLU A CA 1
ATOM 612 C C . GLU A 1 73 ? -15.398 -0.379 1.239 1.00 88.88 73 GLU A C 1
ATOM 614 O O . GLU A 1 73 ? -16.041 0.575 1.672 1.00 88.88 73 GLU A O 1
ATOM 619 N N . HIS A 1 74 ? -15.099 -1.410 2.039 1.00 89.88 74 HIS A N 1
ATOM 620 C CA . HIS A 1 74 ? -15.381 -1.379 3.484 1.00 89.88 74 HIS A CA 1
ATOM 621 C C . HIS A 1 74 ? -14.371 -0.528 4.277 1.00 89.88 74 HIS A C 1
ATOM 623 O O . HIS A 1 74 ? -14.727 0.048 5.311 1.00 89.88 74 HIS A O 1
ATOM 629 N N . HIS A 1 75 ? -13.129 -0.434 3.794 1.00 87.12 75 HIS A N 1
ATOM 630 C CA . HIS A 1 75 ? -12.140 0.555 4.231 1.00 87.12 75 HIS A CA 1
ATOM 631 C C . HIS A 1 75 ? -12.160 1.759 3.291 1.00 87.12 75 HIS A C 1
ATOM 633 O O . HIS A 1 75 ? -12.260 1.607 2.072 1.00 87.12 75 HIS A O 1
ATOM 639 N N . SER A 1 76 ? -12.073 2.952 3.878 1.00 74.88 76 SER A N 1
ATOM 640 C CA . SER A 1 76 ? -12.074 4.213 3.133 1.00 74.88 76 SER A CA 1
ATOM 641 C C . SER A 1 76 ? -10.719 4.491 2.487 1.00 74.88 76 SER A C 1
A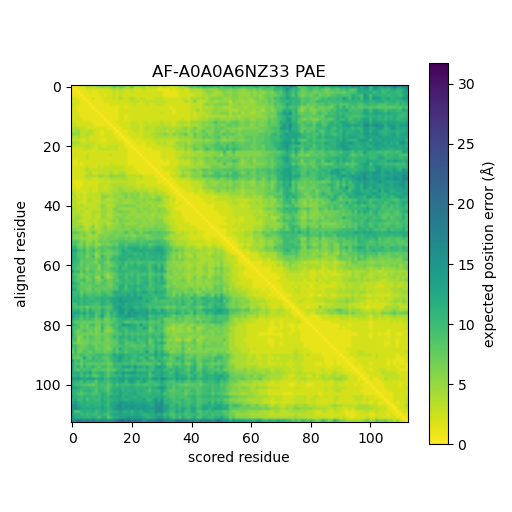TOM 643 O O . SER A 1 76 ? -10.649 5.141 1.447 1.00 74.88 76 SER A O 1
ATOM 645 N N . ASP A 1 77 ? -9.643 4.013 3.104 1.00 73.56 77 ASP A N 1
ATOM 646 C CA . ASP A 1 77 ? -8.286 4.182 2.621 1.00 73.56 77 ASP A CA 1
ATOM 647 C C . ASP A 1 77 ? -7.827 2.964 1.788 1.00 73.56 77 ASP A C 1
ATOM 649 O O . ASP A 1 77 ? -8.357 1.852 1.906 1.00 73.56 77 ASP A O 1
ATOM 653 N N . PRO A 1 78 ? -6.876 3.164 0.863 1.00 77.56 78 PRO A N 1
ATOM 654 C CA . PRO A 1 78 ? -6.382 2.090 0.010 1.00 77.56 78 PRO A CA 1
ATOM 655 C C . PRO A 1 78 ? -5.429 1.117 0.720 1.00 77.56 78 PRO A C 1
ATOM 657 O O . PRO A 1 78 ? -5.228 0.020 0.194 1.00 77.56 78 PRO A O 1
ATOM 660 N N . GLN A 1 79 ? -4.821 1.474 1.861 1.00 81.81 79 GLN A N 1
ATOM 661 C CA . GLN A 1 79 ? -3.773 0.654 2.483 1.00 81.81 79 GLN A CA 1
ATOM 662 C C . GLN A 1 79 ? -4.310 -0.711 2.910 1.00 81.81 79 GLN A C 1
ATOM 664 O O . GLN A 1 79 ? -3.713 -1.735 2.568 1.00 81.81 79 GLN A O 1
ATOM 669 N N . ASP A 1 80 ? -5.460 -0.742 3.581 1.00 88.50 80 ASP A N 1
ATOM 670 C CA . ASP A 1 80 ? -6.050 -1.995 4.055 1.00 88.50 80 ASP A CA 1
ATOM 671 C C . ASP A 1 80 ? -6.438 -2.912 2.895 1.00 88.50 80 ASP A C 1
ATOM 673 O O . ASP A 1 80 ? -6.128 -4.103 2.907 1.00 88.50 80 ASP A O 1
ATOM 677 N N . ARG A 1 81 ? -7.013 -2.362 1.820 1.00 90.75 81 ARG A N 1
ATOM 678 C CA . ARG A 1 81 ? -7.335 -3.148 0.616 1.00 90.75 81 ARG A CA 1
ATOM 679 C C . ARG A 1 81 ? -6.086 -3.718 -0.061 1.00 90.75 81 ARG A C 1
ATOM 681 O O . ARG A 1 81 ? -6.133 -4.842 -0.554 1.00 90.75 81 ARG A O 1
ATOM 688 N N . ILE A 1 82 ? -4.956 -3.009 -0.034 1.00 89.62 82 ILE A N 1
ATOM 689 C CA . ILE A 1 82 ? -3.672 -3.534 -0.528 1.00 89.62 82 ILE A CA 1
ATOM 690 C C . ILE A 1 82 ? -3.153 -4.669 0.368 1.00 89.62 82 ILE A C 1
ATOM 692 O O . ILE A 1 82 ? -2.616 -5.652 -0.150 1.00 89.62 82 ILE A O 1
ATOM 696 N N . ILE A 1 83 ? -3.336 -4.591 1.690 1.00 90.31 83 ILE A N 1
ATOM 697 C CA . ILE A 1 83 ? -2.988 -5.684 2.618 1.00 90.31 83 ILE A CA 1
ATOM 698 C C . ILE A 1 83 ? -3.823 -6.933 2.302 1.00 90.31 83 ILE A C 1
ATOM 700 O O . ILE A 1 83 ? -3.272 -8.031 2.195 1.00 90.31 83 ILE A O 1
ATOM 704 N N . ILE A 1 84 ? -5.130 -6.767 2.077 1.00 92.25 84 ILE A N 1
ATOM 705 C CA . ILE A 1 84 ? -6.032 -7.858 1.676 1.00 92.25 84 ILE A CA 1
ATOM 706 C C . ILE A 1 84 ? -5.584 -8.457 0.343 1.00 92.25 84 ILE A C 1
ATOM 708 O O . ILE A 1 84 ? -5.355 -9.662 0.264 1.00 92.25 84 ILE A O 1
ATOM 712 N N . ALA A 1 85 ? -5.385 -7.629 -0.685 1.00 92.38 85 ALA A N 1
ATOM 713 C CA . ALA A 1 85 ? -4.920 -8.083 -1.994 1.00 92.38 85 ALA A CA 1
ATOM 714 C C . ALA A 1 85 ? -3.591 -8.847 -1.896 1.00 92.38 85 ALA A C 1
ATOM 716 O O . ALA A 1 85 ? -3.436 -9.899 -2.509 1.00 92.38 85 ALA A O 1
ATOM 717 N N . THR A 1 86 ? -2.664 -8.384 -1.056 1.00 90.38 86 THR A N 1
ATOM 718 C CA . THR A 1 86 ? -1.396 -9.079 -0.792 1.00 90.38 86 THR A CA 1
ATOM 719 C C . THR A 1 86 ? -1.638 -10.478 -0.219 1.00 90.38 86 THR A C 1
ATOM 721 O O . THR A 1 86 ? -1.066 -11.451 -0.713 1.00 90.38 86 THR A O 1
ATOM 724 N N . ALA A 1 87 ? -2.515 -10.615 0.781 1.00 93.44 87 ALA A N 1
ATOM 725 C CA . ALA A 1 87 ? -2.854 -11.920 1.348 1.00 93.44 87 ALA A CA 1
ATOM 726 C C . ALA A 1 87 ? -3.503 -12.854 0.311 1.00 93.44 87 ALA A C 1
ATOM 728 O O . ALA A 1 87 ? -3.182 -14.042 0.264 1.00 93.44 87 ALA A O 1
ATOM 729 N N . LEU A 1 88 ? -4.366 -12.322 -0.556 1.00 92.12 88 LEU A N 1
ATOM 730 C CA . LEU A 1 88 ? -5.017 -13.090 -1.617 1.00 92.12 88 LEU A CA 1
ATOM 731 C C . LEU A 1 88 ? -4.020 -13.569 -2.682 1.00 92.12 88 LEU A C 1
ATOM 733 O O . LEU A 1 88 ? -4.002 -14.761 -2.987 1.00 92.12 88 LEU A O 1
ATOM 737 N N . ILE A 1 89 ? -3.155 -12.684 -3.192 1.00 90.38 89 ILE A N 1
ATOM 738 C CA . ILE A 1 89 ? -2.151 -12.996 -4.229 1.00 90.38 89 ILE A CA 1
ATOM 739 C C . ILE A 1 89 ? -1.185 -14.076 -3.758 1.00 90.38 89 ILE A C 1
ATOM 741 O O . ILE A 1 89 ? -0.892 -15.020 -4.489 1.00 90.38 89 ILE A O 1
ATOM 745 N N . HIS A 1 90 ? -0.708 -13.967 -2.519 1.00 89.88 90 HIS A N 1
ATOM 746 C CA . HIS A 1 90 ? 0.239 -14.930 -1.962 1.00 89.88 90 HIS A CA 1
ATOM 747 C C . HIS A 1 90 ? -0.442 -16.142 -1.310 1.00 89.88 90 HIS A C 1
ATOM 749 O O . HIS A 1 90 ? 0.245 -16.981 -0.726 1.00 89.88 90 HIS A O 1
ATOM 755 N N . ASN A 1 91 ? -1.775 -16.253 -1.392 1.00 92.38 91 ASN A N 1
ATOM 756 C CA . ASN A 1 91 ? -2.567 -17.285 -0.719 1.00 92.38 91 ASN A CA 1
ATOM 757 C C . ASN A 1 91 ? -2.246 -17.399 0.792 1.00 92.38 91 ASN A C 1
ATOM 759 O O . ASN A 1 91 ? -2.273 -18.489 1.365 1.00 92.38 91 ASN A O 1
ATOM 763 N N . ALA A 1 92 ? -1.925 -16.276 1.432 1.00 94.44 92 ALA A N 1
ATOM 764 C CA . ALA A 1 92 ? -1.475 -16.198 2.815 1.00 94.44 92 ALA A CA 1
ATOM 765 C C . ALA A 1 92 ? -2.648 -16.074 3.802 1.00 94.44 92 ALA A C 1
ATOM 767 O O . ALA A 1 92 ? -3.770 -15.728 3.428 1.00 94.44 92 ALA A O 1
ATOM 768 N N . LEU A 1 93 ? -2.364 -16.350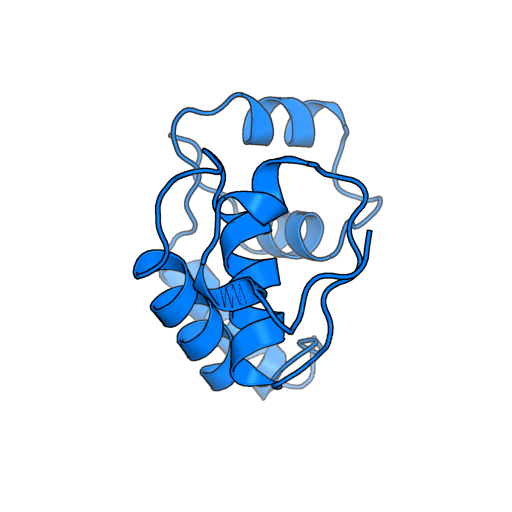 5.077 1.00 95.88 93 LEU A N 1
ATOM 769 C CA . LEU A 1 93 ? -3.254 -16.010 6.186 1.00 95.88 93 LEU A CA 1
ATOM 770 C C . LEU A 1 93 ? -3.025 -14.543 6.568 1.00 95.88 93 LEU A C 1
ATOM 772 O O . LEU A 1 93 ? -1.881 -14.094 6.649 1.00 95.88 93 LEU A O 1
ATOM 776 N N . LEU A 1 94 ? -4.106 -13.809 6.802 1.00 94.44 94 LEU A N 1
ATOM 777 C CA . LEU A 1 94 ? -4.091 -12.413 7.217 1.00 94.44 94 LEU A CA 1
ATOM 778 C C . LEU A 1 94 ? -4.385 -12.351 8.712 1.00 94.44 94 LEU A C 1
ATOM 780 O O . LEU A 1 94 ? -5.460 -12.750 9.146 1.00 94.44 94 LEU A O 1
ATOM 784 N N . LEU A 1 95 ? -3.437 -11.845 9.496 1.00 94.44 95 LEU A N 1
ATOM 785 C CA . LEU A 1 95 ? -3.623 -11.593 10.924 1.00 94.44 95 LEU A CA 1
ATOM 786 C C . LEU A 1 95 ? -3.951 -10.112 11.129 1.00 94.44 95 LEU A C 1
ATOM 788 O O . LEU A 1 95 ? -3.149 -9.260 10.747 1.00 94.44 95 LEU A O 1
ATOM 792 N N . SER A 1 96 ? -5.099 -9.793 11.728 1.00 91.94 96 SER A N 1
ATOM 793 C CA . SER A 1 96 ? -5.471 -8.402 12.015 1.00 91.94 96 SER A CA 1
ATOM 794 C C . SER A 1 96 ? -6.385 -8.282 13.230 1.00 91.94 96 SER A C 1
ATOM 796 O O . SER A 1 96 ? -7.326 -9.053 13.389 1.00 91.94 96 SER A O 1
ATOM 798 N N . ALA A 1 97 ? -6.137 -7.263 14.056 1.00 91.44 97 ALA A N 1
ATOM 799 C CA . ALA A 1 97 ? -7.025 -6.878 15.152 1.00 91.44 97 ALA A CA 1
ATOM 800 C C . ALA A 1 97 ? -8.178 -5.961 14.694 1.00 91.44 97 ALA A C 1
ATOM 802 O O . ALA A 1 97 ? -9.086 -5.679 15.478 1.00 91.44 97 ALA A O 1
ATOM 803 N N . ASP A 1 98 ? -8.153 -5.475 13.448 1.00 91.19 98 ASP A N 1
ATOM 804 C CA . ASP A 1 98 ? -9.215 -4.630 12.910 1.00 91.19 98 ASP A CA 1
ATOM 805 C C . ASP A 1 98 ? -10.432 -5.482 12.512 1.00 91.19 98 ASP A C 1
ATOM 807 O O . ASP A 1 98 ? -10.387 -6.347 11.633 1.00 91.19 98 ASP A O 1
ATOM 811 N N . GLY A 1 99 ? -11.560 -5.226 13.178 1.00 90.44 99 GLY A N 1
ATOM 812 C CA . GLY A 1 99 ? -12.820 -5.928 12.957 1.00 90.44 99 GLY A CA 1
ATOM 813 C C . GLY A 1 99 ? -13.417 -5.735 11.560 1.00 90.44 99 GLY A C 1
ATOM 814 O O . GLY A 1 99 ? -14.176 -6.601 11.119 1.00 90.44 99 GLY A O 1
ATOM 815 N N . LYS A 1 100 ? -13.072 -4.659 10.840 1.00 92.44 100 LYS A N 1
ATOM 816 C CA . LYS A 1 100 ? -13.574 -4.396 9.481 1.00 92.44 100 LYS A CA 1
ATOM 817 C C . LYS A 1 100 ? -13.108 -5.432 8.463 1.00 92.44 100 LYS A C 1
ATOM 819 O O . LYS A 1 100 ? -13.819 -5.665 7.490 1.00 92.44 100 LYS A O 1
ATOM 824 N N . PHE A 1 101 ? -11.987 -6.118 8.701 1.00 92.75 101 PHE A N 1
ATOM 825 C CA . PHE A 1 101 ? -11.515 -7.188 7.813 1.00 92.75 101 PHE A CA 1
ATOM 826 C C . PHE A 1 101 ? -12.522 -8.343 7.691 1.00 92.75 101 PHE A C 1
ATOM 828 O O . PHE A 1 101 ? -12.571 -8.982 6.645 1.00 92.75 101 PHE A O 1
ATOM 835 N N . LYS A 1 102 ? -13.396 -8.566 8.687 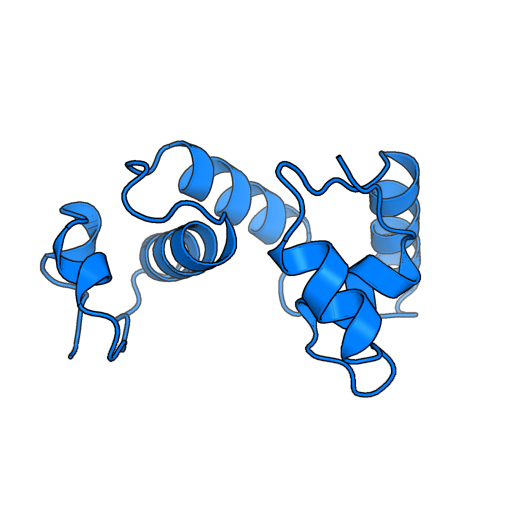1.00 93.19 102 LYS A N 1
ATOM 836 C CA . LYS A 1 102 ? -14.474 -9.573 8.600 1.00 93.19 102 LYS A CA 1
ATOM 837 C C . LYS A 1 102 ? -15.533 -9.267 7.545 1.00 93.19 102 LYS A C 1
ATOM 839 O O . LYS A 1 102 ? -16.312 -10.150 7.207 1.00 93.19 102 LYS A O 1
ATOM 844 N N . LEU A 1 103 ? -15.620 -8.020 7.084 1.00 93.31 103 LEU A N 1
ATOM 845 C CA . LEU A 1 103 ? -16.604 -7.620 6.079 1.00 93.31 103 LEU A CA 1
ATOM 846 C C . LEU A 1 103 ? -16.232 -8.141 4.682 1.00 93.31 103 LEU A C 1
ATOM 848 O O . LEU A 1 103 ? -17.100 -8.233 3.823 1.00 93.31 103 LEU A O 1
ATOM 852 N N . TYR A 1 104 ? -14.970 -8.530 4.473 1.00 92.56 104 TYR A N 1
ATOM 853 C CA . TYR A 1 104 ? -14.467 -9.031 3.198 1.00 92.56 104 TYR A CA 1
ATOM 854 C C . TYR A 1 104 ? -14.677 -10.537 3.074 1.00 92.56 104 TYR A C 1
ATOM 856 O O . TYR A 1 104 ? -14.013 -11.333 3.739 1.00 92.56 104 TYR A O 1
ATOM 864 N N . THR A 1 105 ? -15.575 -10.928 2.174 1.00 93.06 105 THR A N 1
ATOM 865 C CA . THR A 1 105 ? -15.880 -12.337 1.876 1.00 93.06 105 THR A CA 1
ATOM 866 C C . THR A 1 105 ? -14.671 -13.116 1.356 1.00 93.06 105 THR A C 1
ATOM 868 O O . THR A 1 105 ? -14.537 -14.308 1.596 1.00 93.06 105 THR A O 1
ATOM 871 N N . GLU A 1 106 ? -13.738 -12.436 0.698 1.00 92.19 106 GLU A N 1
ATOM 872 C CA . GLU A 1 106 ? -12.510 -12.996 0.139 1.00 92.19 106 GLU A CA 1
ATOM 873 C C . GLU A 1 106 ? -11.565 -13.540 1.226 1.00 92.19 106 GLU A C 1
ATOM 875 O O . GLU A 1 106 ? -10.665 -14.330 0.934 1.00 92.19 106 GLU A O 1
ATOM 880 N N . LEU A 1 107 ? -11.765 -13.128 2.483 1.00 92.75 107 LEU A N 1
ATOM 881 C CA . LEU A 1 107 ? -10.950 -13.519 3.628 1.00 92.75 107 LEU A CA 1
ATOM 882 C C . LEU A 1 107 ? -11.564 -14.629 4.496 1.00 92.75 107 LEU A C 1
ATOM 884 O O . LEU A 1 107 ? -10.969 -14.952 5.524 1.00 92.75 107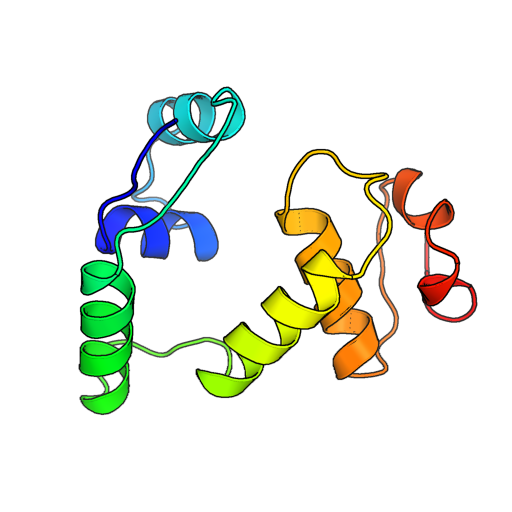 LEU A O 1
ATOM 888 N N . GLU A 1 108 ? -12.702 -15.218 4.109 1.00 88.69 108 GLU A N 1
ATOM 889 C CA . GLU A 1 108 ? -13.485 -16.160 4.937 1.00 88.69 108 GLU A CA 1
ATOM 890 C C . GLU A 1 108 ? -12.631 -17.272 5.581 1.00 88.69 108 GLU A C 1
ATOM 892 O O . GLU A 1 108 ? -12.701 -17.471 6.791 1.00 88.69 108 GLU A O 1
ATOM 897 N N . ASP A 1 109 ? -11.730 -17.896 4.814 1.00 92.06 109 ASP A N 1
ATOM 898 C CA . ASP A 1 109 ? -10.821 -18.956 5.295 1.00 92.06 109 ASP A CA 1
ATOM 899 C C . ASP A 1 109 ? -9.372 -18.482 5.529 1.00 92.06 109 ASP A C 1
ATOM 901 O O . ASP A 1 109 ? -8.445 -19.285 5.675 1.00 92.06 109 ASP A O 1
ATOM 905 N N . LYS A 1 110 ? -9.134 -17.168 5.498 1.00 93.31 110 LYS A N 1
ATOM 906 C CA . LYS A 1 110 ? -7.786 -16.574 5.536 1.00 93.31 110 LYS A CA 1
ATOM 907 C C . LYS A 1 110 ? -7.555 -15.649 6.716 1.00 93.31 110 LYS A C 1
ATOM 909 O O . LYS A 1 110 ? -6.401 -15.387 7.042 1.00 93.31 110 LYS A O 1
ATOM 914 N N . LEU A 1 111 ? -8.614 -15.145 7.338 1.00 94.50 111 LEU A N 1
ATOM 915 C CA . LEU A 1 111 ? -8.519 -14.184 8.425 1.00 94.50 111 LEU A CA 1
ATOM 916 C C . LEU A 1 111 ? -8.296 -14.877 9.775 1.00 94.50 111 LEU A C 1
ATOM 918 O O . LEU A 1 111 ? -9.107 -15.685 10.220 1.00 94.50 111 LEU A O 1
ATOM 922 N N . ILE A 1 112 ? -7.223 -14.492 10.457 1.00 93.19 112 ILE A N 1
ATOM 923 C CA . ILE A 1 112 ? -6.968 -14.795 11.864 1.00 93.19 112 ILE A CA 1
ATOM 924 C C . ILE A 1 112 ? -7.152 -13.495 12.652 1.00 93.19 112 ILE A C 1
ATOM 926 O O . ILE A 1 112 ? -6.595 -12.460 12.277 1.00 93.19 112 ILE A O 1
ATOM 930 N N . GLN A 1 113 ? -7.913 -13.550 13.745 1.00 81.88 113 GLN A N 1
ATOM 931 C CA . GLN A 1 113 ? -8.116 -12.430 14.667 1.00 81.88 113 GLN A CA 1
ATOM 932 C C . GLN A 1 113 ? -7.878 -12.842 16.112 1.00 81.88 113 GLN A C 1
ATOM 934 O O . GLN A 1 113 ? -8.278 -13.977 16.462 1.00 81.88 113 GLN A O 1
#

Solvent-accessible surface area (backbone atoms only — not comparable to full-atom values): 6849 Å² total; per-residue (Å²): 110,47,74,43,53,55,68,57,46,56,25,60,81,64,72,33,87,84,55,50,69,74,55,52,53,55,57,72,72,37,93,35,76,47,68,50,75,66,35,57,50,50,54,53,52,34,41,77,66,67,75,48,81,70,96,60,61,76,66,56,55,51,53,26,51,56,50,22,69,74,48,80,80,85,58,94,58,68,66,64,37,34,53,50,25,46,24,59,76,68,72,40,74,41,76,48,89,62,72,70,61,74,75,43,74,93,34,73,94,28,63,44,116

InterPro domains:
  IPR002716 PIN domain [PF01850] (2-49)
  IPR029060 PIN-like domain superfamily [SSF88723] (1-104)
  IPR041705 VapC-like Sll0205 protein, PIN domain [cd09872] (3-104)
  IPR052919 Type II TA system ribonuclease [PTHR36173] (2-66)

Nearest PDB structures (foldseek):
  7vwo-assembly3_I  TM=3.817E-01  e=8.379E-02  Mycobacterium tuberculosis H37Rv
  4chg-assembly3_E  TM=3.158E-01  e=6.006E-01  Mycobacterium tub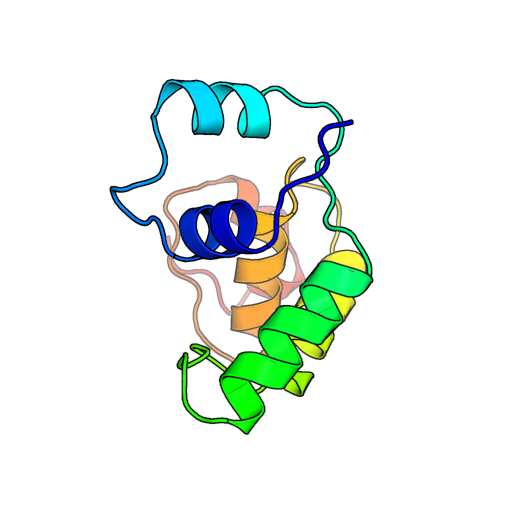erculosis H37Rv

pLDDT: mean 87.59, std 4.95, range [73.56, 95.88]

Foldseek 3Di:
DAEDDLVQVVCVVVVNPVNDPVNVVVVVPDLDYYYDPVSVVVVVVCCVVVVDPDPDPPVVQVQLQVQLVVWDPLDVDSPVSSLLSVCLVVVAADEDPDPSVVVTPSCVVRYDD

Sequence (113 aa):
MIVLDTHVWLWWINQNPKLKTTWLEHIELADQVGVSAISLFEVSWLDRHNRIQLPDPRNEWFDKASQAVDLQEHHSDPQDRIIIATALIHNALLLSADGKFKLYTELEDKLIQ

Mean predicted aligned error: 6.32 Å

Organism: NCBI:txid1003181

Secondary structure (DSSP, 8-state):
-EEE-HHHHHHHHTT-TTS-HHHHHHHHT-S-EEE-HHHHHHHHHHHHTTSS--SS-HHHHHHHHHHHHTS--SSSSHHHHHHHHHHHHTTPPEE-S-GGGGG-GGGTTTEE-